Protein AF-A0A1F5IN69-F1 (afdb_monomer_lite)

Sequence (85 aa):
MKNLIKRIHLLNHLFVPISVGAIILSFVFRSSPVIQFGILMSVLLLYVSLALIHHTRSKNLTIVTMLEYILIATLAIVILTGVIL

Organism: NCBI:txid1797758

Radius of gyration: 14.83 Å; chains: 1; bounding box: 31×18×45 Å

Secondary structure (DSSP, 8-state):
-HHHHHHHHHHHHHHHHHHHHHHHHHHHTTT-HHHHHHHHHHHHHHHHHHHHHHHHHTT---HHHHHHHHHHHHHHHHHHHHHH-

pLDDT: mean 87.57, std 9.11, range [58.53, 95.75]

Foldseek 3Di:
DVVVVVVLVVVVVVLVVLQVVLVVVLVVCLVPLVVSLVSVLVSLVVVLVSQCVVCVVVVNDDPVVNVVSVVVSVVSNVVSVVVSD

Structure (mmCIF, N/CA/C/O backbone):
data_AF-A0A1F5IN69-F1
#
_entry.id   AF-A0A1F5IN69-F1
#
loop_
_atom_site.group_PDB
_atom_site.id
_atom_site.type_symbol
_atom_site.label_atom_id
_atom_site.label_alt_id
_atom_site.label_comp_id
_atom_site.label_asym_id
_atom_site.label_entity_id
_atom_site.label_seq_id
_atom_site.pdbx_PDB_ins_code
_atom_site.Cartn_x
_atom_site.Cartn_y
_atom_site.Cartn_z
_atom_site.occupancy
_atom_site.B_iso_or_equiv
_atom_site.auth_seq_id
_atom_site.auth_comp_id
_atom_site.auth_asym_id
_atom_site.auth_atom_id
_atom_site.pdbx_PDB_model_num
ATOM 1 N N . MET A 1 1 ? 1.331 4.044 28.475 1.00 58.53 1 MET A N 1
ATOM 2 C CA . MET A 1 1 ? 0.403 4.375 27.361 1.00 58.53 1 MET A CA 1
ATOM 3 C C . MET A 1 1 ? 0.760 5.662 26.606 1.00 58.53 1 MET A C 1
ATOM 5 O O . MET A 1 1 ? 0.820 5.601 25.386 1.00 58.53 1 MET A O 1
ATOM 9 N N . LYS A 1 2 ? 1.075 6.794 27.267 1.00 60.03 2 LYS A N 1
ATOM 10 C CA . LYS A 1 2 ? 1.429 8.070 26.590 1.00 60.03 2 LYS A CA 1
ATOM 11 C C . LYS A 1 2 ? 2.573 7.961 25.556 1.00 60.03 2 LYS A C 1
ATOM 13 O O . LYS A 1 2 ? 2.448 8.488 24.455 1.00 60.03 2 LYS A O 1
ATOM 18 N N . ASN A 1 3 ? 3.637 7.206 25.855 1.00 65.38 3 ASN A N 1
ATOM 19 C CA . ASN A 1 3 ? 4.752 6.985 24.915 1.00 65.38 3 ASN A CA 1
ATOM 20 C C . ASN A 1 3 ? 4.359 6.169 23.674 1.00 65.38 3 ASN A C 1
ATOM 22 O O . ASN A 1 3 ? 4.952 6.339 22.614 1.00 65.38 3 ASN A O 1
ATOM 26 N N . LEU A 1 4 ? 3.356 5.296 23.793 1.00 60.97 4 LEU A N 1
ATOM 27 C CA . LEU A 1 4 ? 2.892 4.459 22.687 1.00 60.97 4 LEU A CA 1
ATOM 28 C C . LEU A 1 4 ? 2.057 5.280 21.697 1.00 60.97 4 LEU A C 1
ATOM 30 O O . LEU A 1 4 ? 2.236 5.155 20.492 1.00 60.97 4 LEU A O 1
ATOM 34 N N . ILE A 1 5 ? 1.213 6.177 22.214 1.00 64.44 5 ILE A N 1
ATOM 35 C CA . ILE A 1 5 ? 0.401 7.105 21.413 1.00 64.44 5 ILE A CA 1
ATOM 36 C C . ILE A 1 5 ? 1.305 8.071 20.634 1.00 64.44 5 ILE A C 1
ATOM 38 O O . ILE A 1 5 ? 1.130 8.229 19.428 1.00 64.44 5 ILE A O 1
ATOM 42 N N . LYS A 1 6 ? 2.343 8.629 21.281 1.00 67.75 6 LYS A N 1
ATOM 43 C CA . LYS A 1 6 ? 3.355 9.457 20.598 1.00 67.75 6 LYS A CA 1
ATOM 44 C C . LYS A 1 6 ? 4.051 8.716 19.449 1.00 67.75 6 LYS A C 1
ATOM 46 O O . LYS A 1 6 ? 4.263 9.307 18.397 1.00 67.75 6 LYS A O 1
ATOM 51 N N . ARG A 1 7 ? 4.376 7.428 19.619 1.00 69.19 7 ARG A N 1
ATOM 52 C CA . ARG A 1 7 ? 5.021 6.614 18.569 1.00 69.19 7 ARG A CA 1
ATOM 53 C C . ARG A 1 7 ? 4.123 6.385 17.353 1.00 69.19 7 ARG A C 1
ATOM 55 O O . ARG A 1 7 ? 4.619 6.438 16.237 1.00 69.19 7 ARG A O 1
ATOM 62 N N . ILE A 1 8 ? 2.821 6.167 17.546 1.00 69.19 8 ILE A N 1
ATOM 63 C CA . ILE A 1 8 ? 1.865 6.022 16.428 1.00 69.19 8 ILE A CA 1
ATOM 64 C C . ILE A 1 8 ? 1.737 7.337 15.668 1.00 69.19 8 ILE A C 1
ATOM 66 O O . ILE A 1 8 ? 1.746 7.349 14.445 1.00 69.19 8 ILE A O 1
ATOM 70 N N . HIS A 1 9 ? 1.649 8.447 16.399 1.00 72.94 9 HIS A N 1
ATOM 71 C CA . HIS A 1 9 ? 1.553 9.764 15.786 1.00 72.94 9 HIS A CA 1
ATOM 72 C C . HIS A 1 9 ? 2.799 10.086 14.948 1.00 72.94 9 HIS A C 1
ATOM 74 O O . HIS A 1 9 ? 2.689 10.649 13.862 1.00 72.94 9 HIS A O 1
ATOM 80 N N . LEU A 1 10 ? 3.976 9.668 15.427 1.00 76.00 10 LEU A N 1
ATOM 81 C CA . LEU A 1 10 ? 5.224 9.751 14.675 1.00 76.00 10 LEU A CA 1
ATOM 82 C C . LE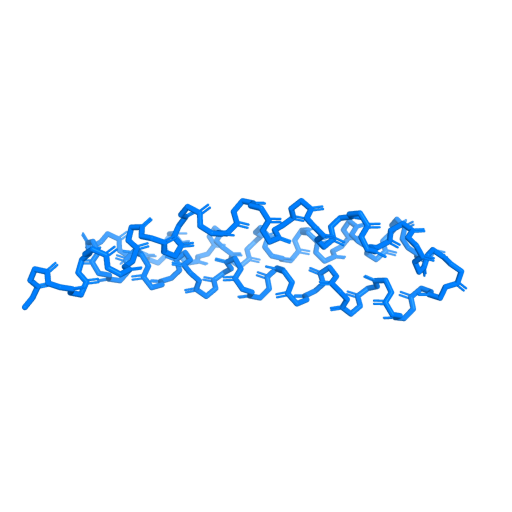U A 1 10 ? 5.196 8.849 13.429 1.00 76.00 10 LEU A C 1
ATOM 84 O O . LEU A 1 10 ? 5.542 9.309 12.349 1.00 76.00 10 LEU A O 1
ATOM 88 N N . LEU A 1 11 ? 4.740 7.595 13.552 1.00 76.75 11 LEU A N 1
ATOM 89 C CA . LEU A 1 11 ? 4.611 6.665 12.419 1.00 76.75 11 LEU A CA 1
ATOM 90 C C . LEU A 1 11 ? 3.676 7.202 11.328 1.00 76.75 11 LEU A C 1
ATOM 92 O O . LEU A 1 11 ? 4.012 7.112 10.151 1.00 76.75 11 LEU A O 1
ATOM 96 N N . ASN A 1 12 ? 2.558 7.828 11.703 1.00 74.56 12 ASN A N 1
ATOM 97 C CA . ASN A 1 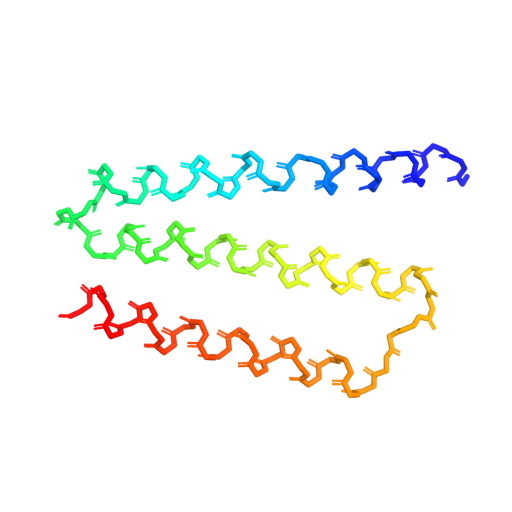12 ? 1.645 8.456 10.746 1.00 74.56 12 ASN A CA 1
ATOM 98 C C . ASN A 1 12 ? 2.305 9.627 10.003 1.00 74.56 12 ASN A C 1
ATOM 100 O O . ASN A 1 12 ? 2.078 9.801 8.809 1.00 74.56 12 ASN A O 1
ATOM 104 N N . HIS A 1 13 ? 3.147 10.413 10.679 1.00 83.00 13 HIS A N 1
ATOM 105 C CA . HIS A 1 13 ? 3.914 11.477 10.025 1.00 83.00 13 HIS A CA 1
ATOM 106 C C . HIS A 1 13 ? 5.048 10.952 9.147 1.00 83.00 13 HIS A C 1
ATOM 108 O O . HIS A 1 13 ? 5.372 11.590 8.153 1.00 83.00 13 HIS A O 1
ATOM 114 N N . LEU A 1 14 ? 5.624 9.794 9.474 1.00 86.44 14 LEU A N 1
ATOM 115 C CA . LEU A 1 14 ? 6.653 9.149 8.657 1.00 86.44 14 LEU A CA 1
ATOM 116 C C . LEU A 1 14 ? 6.070 8.427 7.435 1.00 86.44 14 LEU A C 1
ATOM 118 O O . LEU A 1 14 ? 6.761 8.275 6.432 1.00 86.44 14 LEU A O 1
ATOM 122 N N . PHE A 1 15 ? 4.801 8.019 7.477 1.00 88.75 15 PHE A N 1
ATOM 123 C CA . PHE A 1 15 ? 4.166 7.306 6.370 1.00 88.75 15 PHE A CA 1
ATOM 124 C C . PHE A 1 15 ? 4.127 8.126 5.072 1.00 88.75 15 PHE A C 1
ATOM 126 O O . PHE A 1 15 ? 4.412 7.594 3.999 1.00 88.75 15 PHE A O 1
ATOM 133 N N . VAL A 1 16 ? 3.821 9.423 5.158 1.00 88.50 16 VAL A N 1
ATOM 134 C CA . VAL A 1 16 ? 3.772 10.320 3.991 1.00 88.50 16 VAL A CA 1
ATOM 135 C C . VAL A 1 16 ? 5.130 10.411 3.275 1.00 88.50 16 VAL A C 1
ATOM 137 O O . VAL A 1 16 ? 5.178 10.085 2.089 1.00 88.50 16 VAL A O 1
ATOM 140 N N . PRO A 1 17 ? 6.249 10.779 3.933 1.00 92.38 17 PRO A N 1
ATOM 141 C CA . PRO A 1 17 ? 7.550 10.832 3.271 1.00 92.38 17 PRO A CA 1
ATOM 142 C C . PRO A 1 17 ? 8.025 9.458 2.780 1.00 92.38 17 PRO A C 1
ATOM 144 O O . PRO A 1 17 ? 8.633 9.393 1.715 1.00 92.38 17 PRO A O 1
ATOM 147 N N . ILE A 1 18 ? 7.703 8.361 3.481 1.00 92.94 18 ILE A N 1
ATOM 148 C CA . ILE A 1 18 ? 7.984 6.997 2.992 1.00 92.94 18 ILE A CA 1
ATOM 149 C C . ILE A 1 18 ? 7.233 6.727 1.683 1.00 92.94 18 ILE A C 1
ATOM 151 O O . ILE A 1 18 ? 7.824 6.227 0.730 1.00 92.94 18 ILE A O 1
ATOM 155 N N . SER A 1 19 ? 5.952 7.093 1.614 1.00 91.69 19 SER A N 1
ATOM 156 C CA . SER A 1 19 ? 5.122 6.895 0.421 1.00 91.69 19 SER A CA 1
ATOM 157 C C . SER A 1 19 ? 5.626 7.727 -0.758 1.00 91.69 19 SER A C 1
ATOM 159 O O . SER A 1 19 ? 5.765 7.209 -1.861 1.00 91.69 19 SER A O 1
ATOM 161 N N . VAL A 1 20 ? 5.977 8.995 -0.521 1.00 93.31 20 VAL A N 1
ATOM 162 C CA . VAL A 1 20 ? 6.576 9.869 -1.544 1.00 93.31 20 VAL A CA 1
ATOM 163 C C . VAL A 1 20 ? 7.909 9.300 -2.032 1.00 93.31 20 VAL A C 1
ATOM 165 O O . VAL A 1 20 ? 8.131 9.203 -3.237 1.00 93.31 20 VAL A O 1
ATOM 168 N N . GLY A 1 21 ? 8.776 8.863 -1.115 1.00 95.75 21 GLY A N 1
ATOM 169 C CA . GLY A 1 21 ? 10.048 8.233 -1.459 1.00 95.75 21 GLY A CA 1
ATOM 170 C C . GLY A 1 21 ? 9.868 6.961 -2.287 1.00 95.75 21 GLY A C 1
ATOM 171 O O . GLY A 1 21 ? 10.570 6.772 -3.275 1.00 95.75 21 GLY A O 1
ATOM 172 N N . ALA A 1 22 ? 8.893 6.121 -1.941 1.00 93.94 22 ALA A N 1
ATOM 173 C CA . ALA A 1 22 ? 8.585 4.909 -2.689 1.00 93.94 22 ALA A CA 1
ATOM 174 C C . ALA A 1 22 ? 8.030 5.199 -4.091 1.00 93.94 22 ALA A C 1
ATOM 176 O O . ALA A 1 22 ? 8.403 4.511 -5.038 1.00 93.94 22 ALA A O 1
ATOM 177 N N . ILE A 1 23 ? 7.204 6.240 -4.252 1.00 92.19 23 ILE A N 1
ATOM 178 C CA . ILE A 1 23 ? 6.750 6.700 -5.572 1.00 92.19 23 ILE A CA 1
ATOM 179 C C . ILE A 1 23 ? 7.957 7.120 -6.416 1.00 92.19 23 ILE A C 1
ATOM 181 O O . ILE A 1 23 ? 8.114 6.626 -7.530 1.00 92.19 23 ILE A O 1
ATOM 185 N N . ILE A 1 24 ? 8.849 7.958 -5.880 1.00 95.75 24 ILE A N 1
ATOM 186 C CA . ILE A 1 24 ? 10.071 8.383 -6.583 1.00 95.75 24 ILE A CA 1
ATOM 187 C C . ILE A 1 24 ? 10.929 7.168 -6.956 1.00 95.75 24 ILE A C 1
ATOM 189 O O . ILE A 1 24 ? 11.35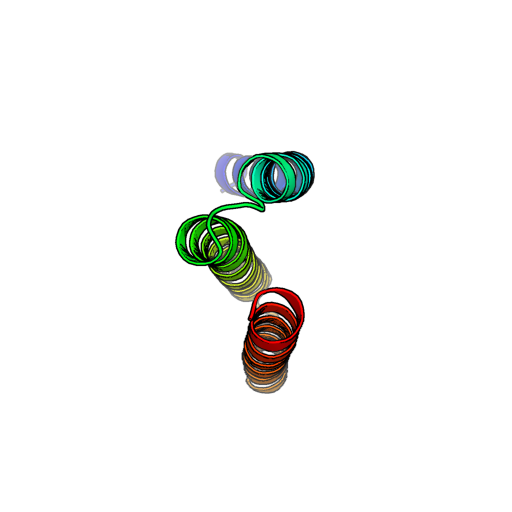0 7.033 -8.104 1.00 95.75 24 ILE A O 1
ATOM 193 N N . LEU A 1 25 ? 11.141 6.247 -6.013 1.00 95.00 25 LEU A N 1
ATOM 194 C CA . LEU A 1 25 ? 11.909 5.025 -6.236 1.00 95.00 25 LEU A CA 1
ATOM 195 C C . LEU A 1 25 ? 11.278 4.148 -7.327 1.00 95.00 25 LEU A C 1
ATOM 197 O O . LEU A 1 25 ? 11.993 3.586 -8.151 1.00 95.00 25 LEU A O 1
ATOM 201 N N . SER A 1 26 ? 9.946 4.078 -7.389 1.00 93.38 26 SER A N 1
ATOM 202 C CA . SER A 1 26 ? 9.233 3.321 -8.422 1.00 93.38 26 SER A CA 1
ATOM 203 C C . SER A 1 26 ? 9.533 3.840 -9.837 1.00 93.38 26 SER A C 1
ATOM 205 O O . SER A 1 26 ? 9.701 3.039 -10.753 1.00 93.38 26 SER A O 1
ATOM 207 N N . PHE A 1 27 ? 9.712 5.157 -10.013 1.00 92.94 27 PHE A N 1
ATOM 208 C CA . PHE A 1 27 ? 10.106 5.744 -11.299 1.00 92.94 27 PHE A CA 1
ATOM 209 C C . PHE A 1 27 ? 11.553 5.424 -11.682 1.00 92.94 27 PHE A C 1
ATOM 211 O O . PHE A 1 27 ? 11.841 5.257 -12.867 1.00 92.94 27 PHE A O 1
ATOM 218 N N . VAL A 1 28 ? 12.456 5.296 -10.703 1.00 95.38 28 VAL A N 1
ATOM 219 C CA . VAL A 1 28 ? 13.847 4.873 -10.945 1.00 95.38 28 VAL A CA 1
ATOM 220 C C . VAL A 1 28 ? 13.886 3.446 -11.499 1.00 95.38 28 VAL A C 1
ATOM 222 O O . VAL A 1 28 ? 14.647 3.161 -12.420 1.00 95.38 28 VAL A O 1
ATOM 225 N N . PHE A 1 29 ? 13.017 2.564 -10.998 1.00 93.81 29 PHE A N 1
ATOM 226 C CA . PHE A 1 29 ? 12.924 1.166 -11.426 1.00 93.81 29 PHE A CA 1
ATOM 227 C C . PHE A 1 29 ? 11.868 0.905 -12.514 1.00 93.81 29 PHE A C 1
ATOM 229 O O . PHE A 1 29 ? 11.498 -0.248 -12.723 1.00 93.81 29 PHE A O 1
ATOM 236 N N . ARG A 1 30 ? 11.432 1.929 -13.267 1.00 90.75 30 ARG A N 1
ATOM 237 C CA . ARG A 1 30 ? 10.432 1.796 -14.355 1.00 90.75 30 ARG A CA 1
ATOM 238 C C . ARG A 1 30 ? 10.761 0.728 -15.404 1.00 90.75 30 ARG A C 1
ATOM 240 O O . ARG A 1 30 ? 9.874 0.218 -16.072 1.00 90.75 30 ARG A O 1
ATOM 247 N N . SER A 1 31 ? 12.043 0.415 -15.586 1.00 92.88 31 SER A N 1
ATOM 248 C CA . SER A 1 31 ? 12.519 -0.583 -16.552 1.00 92.88 31 SER A CA 1
ATOM 249 C C . SER A 1 31 ? 12.303 -2.022 -16.073 1.00 92.88 31 SER A C 1
ATOM 251 O O . SER A 1 31 ? 12.459 -2.956 -16.852 1.00 92.88 31 SER A O 1
ATOM 253 N N . SER A 1 32 ? 11.992 -2.211 -14.786 1.00 94.50 32 SER A N 1
ATOM 254 C CA . SER A 1 32 ? 11.764 -3.509 -14.160 1.00 94.50 32 SER A CA 1
ATOM 255 C C . SER A 1 32 ? 10.377 -3.532 -13.504 1.00 94.50 32 SER A C 1
ATOM 257 O O . SER A 1 32 ? 10.249 -3.213 -12.317 1.00 94.50 32 SER A O 1
ATOM 259 N N . PRO A 1 33 ? 9.338 -3.951 -14.253 1.00 91.94 33 PRO A N 1
ATOM 260 C CA . PRO A 1 33 ? 7.958 -4.020 -13.765 1.00 91.94 33 PRO A CA 1
ATOM 261 C C . PRO A 1 33 ? 7.820 -4.796 -12.451 1.00 91.94 33 PRO A C 1
ATOM 263 O O . PRO A 1 33 ? 7.077 -4.399 -11.559 1.00 91.94 33 PRO A O 1
ATOM 266 N N . VAL A 1 34 ? 8.599 -5.871 -12.288 1.00 93.50 34 VAL A N 1
ATOM 267 C CA . VAL A 1 34 ? 8.590 -6.713 -11.082 1.00 93.50 34 VAL A CA 1
ATOM 268 C C . VAL A 1 34 ? 9.063 -5.940 -9.848 1.00 93.50 34 VAL A C 1
ATOM 270 O O . VAL A 1 34 ? 8.416 -5.993 -8.802 1.00 93.50 34 VAL A O 1
ATOM 273 N N . ILE A 1 35 ? 10.170 -5.196 -9.958 1.00 94.19 35 ILE A N 1
ATOM 274 C CA . ILE A 1 35 ? 10.705 -4.401 -8.843 1.00 94.19 35 ILE A CA 1
ATOM 275 C C . ILE A 1 35 ? 9.765 -3.232 -8.541 1.00 94.19 35 ILE A C 1
ATOM 277 O O . ILE A 1 35 ? 9.446 -2.984 -7.378 1.00 94.19 35 ILE A O 1
ATOM 281 N N . GLN A 1 36 ? 9.279 -2.547 -9.579 1.00 93.56 36 GLN A N 1
ATOM 282 C CA . GLN A 1 36 ? 8.338 -1.439 -9.440 1.00 93.56 36 GLN A CA 1
ATOM 283 C C . GLN A 1 36 ? 7.048 -1.876 -8.729 1.00 93.56 36 GLN A C 1
ATOM 285 O O . GLN A 1 36 ? 6.617 -1.228 -7.772 1.00 93.56 36 GLN A O 1
ATOM 290 N N . PHE A 1 37 ? 6.476 -3.012 -9.139 1.00 92.81 37 PHE A N 1
ATOM 291 C CA . PHE A 1 37 ? 5.313 -3.611 -8.492 1.00 92.81 37 PHE A CA 1
ATOM 292 C C . PHE A 1 37 ? 5.617 -3.994 -7.040 1.00 92.81 37 PHE A C 1
ATOM 294 O O . PHE A 1 37 ? 4.837 -3.668 -6.149 1.00 92.81 37 PHE A O 1
ATOM 301 N N . GLY A 1 38 ? 6.774 -4.608 -6.770 1.00 94.38 38 GLY A N 1
ATOM 302 C CA . GLY A 1 38 ? 7.198 -4.966 -5.413 1.00 94.38 38 GLY A CA 1
ATOM 303 C C . GLY A 1 38 ? 7.291 -3.765 -4.463 1.00 94.38 38 GLY A C 1
ATOM 304 O O . GLY A 1 38 ? 6.823 -3.841 -3.323 1.00 94.38 38 GLY A O 1
ATOM 305 N N . ILE A 1 39 ? 7.832 -2.633 -4.931 1.00 94.62 39 ILE A N 1
ATOM 306 C CA . ILE A 1 39 ? 7.904 -1.380 -4.159 1.00 94.62 39 ILE A CA 1
ATOM 307 C C . ILE A 1 39 ? 6.496 -0.883 -3.813 1.00 94.62 39 ILE A C 1
ATOM 309 O O . ILE A 1 39 ? 6.192 -0.640 -2.644 1.00 94.62 39 ILE A O 1
ATOM 313 N N . LEU A 1 40 ? 5.623 -0.758 -4.814 1.00 93.75 40 LEU A N 1
ATOM 314 C CA . LEU A 1 40 ? 4.279 -0.199 -4.636 1.00 93.75 40 LEU A CA 1
ATOM 315 C C . LEU A 1 40 ? 3.388 -1.121 -3.793 1.00 93.75 40 LEU A C 1
ATOM 317 O O . LEU A 1 40 ? 2.660 -0.652 -2.917 1.00 93.75 40 LEU A O 1
ATOM 321 N N . MET A 1 41 ? 3.524 -2.436 -3.964 1.00 94.19 41 MET A N 1
ATOM 322 C CA . MET A 1 41 ? 2.833 -3.431 -3.150 1.00 94.19 41 MET A CA 1
ATOM 323 C C . MET A 1 41 ? 3.289 -3.392 -1.683 1.00 94.19 41 MET A C 1
ATOM 325 O O . MET A 1 41 ? 2.469 -3.511 -0.773 1.00 94.19 41 MET A O 1
ATOM 329 N N . SER A 1 42 ? 4.577 -3.140 -1.428 1.00 94.38 42 SER A N 1
ATOM 330 C CA . SER A 1 42 ? 5.098 -2.968 -0.064 1.00 94.38 42 SER A CA 1
ATOM 331 C C . SER A 1 42 ? 4.491 -1.744 0.632 1.00 94.38 42 SER A C 1
ATOM 333 O O . SER A 1 42 ? 4.116 -1.822 1.804 1.00 94.38 42 SER A O 1
ATOM 335 N N . VAL A 1 43 ? 4.332 -0.626 -0.087 1.00 94.25 43 VAL A N 1
ATOM 336 C CA . VAL A 1 43 ? 3.657 0.578 0.436 1.00 94.25 43 VAL A CA 1
ATOM 337 C C . VAL A 1 43 ? 2.188 0.301 0.728 1.00 94.25 43 VAL A C 1
ATOM 339 O O . VAL A 1 43 ? 1.690 0.706 1.778 1.00 94.25 43 VAL A O 1
ATOM 342 N N . LEU A 1 44 ? 1.500 -0.416 -0.161 1.00 93.81 44 LEU A N 1
ATOM 343 C CA . LEU A 1 44 ? 0.099 -0.775 0.031 1.00 93.81 44 LEU A CA 1
ATOM 344 C C . LEU A 1 44 ? -0.103 -1.650 1.278 1.00 93.81 44 LEU A C 1
ATOM 346 O O . LEU A 1 44 ? -0.991 -1.382 2.086 1.00 93.81 44 LEU A O 1
ATOM 350 N N . LEU A 1 45 ? 0.753 -2.655 1.487 1.00 93.00 45 LEU A N 1
ATOM 351 C CA . LEU A 1 45 ? 0.717 -3.488 2.694 1.00 93.00 45 LEU A CA 1
ATOM 352 C C . LEU A 1 45 ? 0.986 -2.673 3.961 1.00 93.00 45 LEU A C 1
ATOM 354 O O . LEU A 1 45 ? 0.305 -2.858 4.975 1.00 93.00 45 LEU A O 1
ATOM 358 N N . LEU A 1 46 ? 1.955 -1.756 3.907 1.00 92.31 46 LEU A N 1
ATOM 359 C CA . LEU A 1 46 ? 2.256 -0.858 5.017 1.00 92.31 46 LEU A CA 1
ATOM 360 C C . LEU A 1 46 ? 1.058 0.047 5.340 1.00 92.31 46 LEU A C 1
ATOM 362 O O . LEU A 1 46 ? 0.710 0.192 6.511 1.00 92.31 46 LEU A O 1
ATOM 366 N N . TYR A 1 47 ? 0.403 0.603 4.318 1.00 91.12 47 TYR A N 1
ATOM 367 C CA . TYR A 1 47 ? -0.803 1.419 4.457 1.00 91.12 47 TYR A CA 1
ATOM 368 C C . TYR A 1 47 ? -1.924 0.653 5.162 1.00 91.12 47 TYR A C 1
ATOM 370 O O . TYR A 1 47 ? -2.409 1.103 6.200 1.00 91.12 47 TYR A O 1
ATOM 378 N N . VAL A 1 48 ? -2.291 -0.526 4.649 1.00 92.25 48 VAL A N 1
ATOM 379 C CA . VAL A 1 48 ? -3.367 -1.348 5.227 1.00 92.25 48 VAL A CA 1
ATOM 380 C C . VAL A 1 48 ? -3.031 -1.735 6.668 1.00 92.25 48 VAL A C 1
ATOM 382 O O . VAL A 1 48 ? -3.874 -1.620 7.556 1.00 92.25 48 VAL A O 1
ATOM 385 N N . SER A 1 49 ? -1.781 -2.124 6.932 1.00 90.81 49 SER A N 1
ATOM 386 C CA . SER A 1 49 ? -1.326 -2.487 8.279 1.00 90.81 49 SER A CA 1
ATOM 387 C C . SER A 1 49 ? -1.447 -1.316 9.257 1.00 90.81 49 SER A C 1
ATOM 389 O O . SER A 1 49 ? -1.977 -1.475 10.357 1.00 90.81 49 SER A O 1
ATOM 391 N N . LEU A 1 50 ? -0.991 -0.121 8.865 1.00 89.44 50 LEU A N 1
ATOM 392 C CA . LEU A 1 50 ? -1.092 1.081 9.694 1.00 89.44 50 LEU A CA 1
ATOM 393 C C . LEU A 1 50 ? -2.547 1.498 9.916 1.00 89.44 50 LEU A C 1
ATOM 395 O O . LEU A 1 50 ? -2.907 1.848 11.040 1.00 89.44 50 LEU A O 1
ATOM 399 N N . ALA A 1 51 ? -3.382 1.415 8.881 1.00 87.44 51 ALA A N 1
ATOM 400 C CA . ALA A 1 51 ? -4.800 1.737 8.957 1.00 87.44 51 ALA A CA 1
ATOM 401 C C . ALA A 1 51 ? -5.537 0.801 9.931 1.00 87.44 51 ALA A C 1
ATOM 403 O O . ALA A 1 51 ? -6.227 1.269 10.840 1.00 87.44 51 ALA A O 1
ATOM 404 N N . LEU A 1 52 ? -5.296 -0.511 9.841 1.00 88.81 52 LEU A N 1
ATOM 405 C CA . LEU A 1 52 ? -5.845 -1.493 10.779 1.00 88.81 52 LEU A CA 1
ATOM 406 C C . LEU A 1 52 ? -5.362 -1.247 12.211 1.00 88.81 52 LEU A C 1
ATOM 408 O O . LEU A 1 52 ? -6.171 -1.254 13.140 1.00 88.81 52 LEU A O 1
ATOM 412 N N . ILE A 1 53 ? -4.067 -0.978 12.414 1.00 88.12 53 ILE A N 1
ATOM 413 C CA . ILE A 1 53 ? -3.517 -0.659 13.741 1.00 88.12 53 ILE A CA 1
ATOM 414 C C . ILE A 1 53 ? -4.170 0.606 14.307 1.00 88.12 53 ILE A C 1
ATOM 416 O O . ILE A 1 53 ? -4.519 0.640 15.492 1.00 88.12 53 ILE A O 1
ATOM 420 N N . HIS A 1 54 ? -4.338 1.639 13.481 1.00 84.56 54 HIS A N 1
ATOM 421 C CA . HIS A 1 54 ? -4.967 2.891 13.877 1.00 84.56 54 HIS A CA 1
ATOM 422 C C . HIS A 1 54 ? -6.422 2.663 14.305 1.00 84.56 54 HIS A C 1
ATOM 424 O O . HIS A 1 54 ? -6.787 3.017 15.426 1.00 84.56 54 HIS A O 1
ATOM 430 N N . HIS A 1 55 ? -7.227 1.988 13.481 1.00 85.31 55 HIS A N 1
ATOM 431 C CA . HIS A 1 55 ? -8.642 1.744 13.777 1.00 85.31 55 HIS A CA 1
ATOM 432 C C . HIS A 1 55 ? -8.865 0.789 14.950 1.00 85.31 55 HIS A C 1
ATOM 434 O O . HIS A 1 55 ? -9.738 1.041 15.784 1.00 85.31 55 HIS A O 1
ATOM 440 N N . THR A 1 56 ? -8.036 -0.250 15.083 1.00 85.38 56 THR A N 1
ATOM 441 C CA . THR A 1 56 ? -8.082 -1.167 16.234 1.00 85.38 56 THR A CA 1
ATOM 442 C C . THR A 1 56 ? -7.832 -0.410 17.539 1.00 85.38 56 THR A C 1
ATOM 444 O O . THR A 1 56 ? -8.508 -0.635 18.541 1.00 85.38 56 THR A O 1
ATOM 447 N N . ARG A 1 57 ? -6.881 0.534 17.542 1.00 82.94 57 ARG A N 1
ATOM 448 C CA . ARG A 1 57 ? -6.540 1.320 18.739 1.00 82.94 57 ARG A CA 1
ATOM 449 C C . ARG A 1 57 ? -7.555 2.408 19.051 1.00 82.94 57 ARG A C 1
ATOM 451 O O . ARG A 1 57 ? -7.826 2.647 20.225 1.00 82.94 57 ARG A O 1
ATOM 458 N N . SER A 1 58 ? -8.138 3.018 18.027 1.00 81.38 58 SER A N 1
ATOM 459 C CA . SER A 1 58 ? -9.215 3.999 18.176 1.00 81.38 58 SER A CA 1
ATOM 460 C C . SER A 1 58 ? -10.559 3.361 18.557 1.00 81.38 58 SER A C 1
ATOM 462 O O . SER A 1 58 ? -11.517 4.092 18.772 1.00 81.38 58 SER A O 1
ATOM 464 N N . LYS A 1 59 ? -10.638 2.019 18.660 1.00 81.19 59 LYS A N 1
ATOM 465 C CA . LYS A 1 59 ? -11.867 1.233 18.899 1.00 81.19 59 LYS A CA 1
ATOM 466 C C . LYS A 1 59 ? -12.976 1.472 17.862 1.00 81.19 59 LYS A C 1
ATOM 468 O O . LYS A 1 59 ? -14.128 1.140 18.109 1.00 81.19 59 LYS A O 1
ATOM 473 N N . ASN A 1 60 ? -12.605 1.984 16.688 1.00 83.31 60 ASN A N 1
ATOM 474 C CA . ASN A 1 60 ? -13.506 2.298 15.576 1.00 83.31 60 ASN A CA 1
ATOM 475 C C . ASN A 1 60 ? -13.311 1.318 14.410 1.00 83.31 60 ASN A C 1
ATOM 477 O O . ASN A 1 60 ? -13.517 1.677 13.252 1.00 83.31 60 ASN A O 1
ATOM 481 N N . LEU A 1 61 ? -12.837 0.104 14.700 1.00 86.31 61 LEU A N 1
ATOM 482 C CA . LEU A 1 61 ? -12.726 -0.952 13.705 1.00 86.31 61 LEU A CA 1
ATOM 483 C C . LEU A 1 61 ? -14.074 -1.668 13.613 1.00 86.31 61 LEU A C 1
ATOM 485 O O . LEU A 1 61 ? -14.454 -2.415 14.512 1.00 86.31 61 LEU A O 1
ATOM 489 N N . THR A 1 62 ? -14.797 -1.417 12.531 1.00 92.38 62 THR A N 1
ATOM 490 C CA . THR A 1 62 ? -16.038 -2.118 12.191 1.00 92.38 62 THR A CA 1
ATOM 491 C C . THR A 1 62 ? -15.798 -3.039 10.999 1.00 92.38 62 THR A C 1
ATOM 493 O O . THR A 1 62 ? -14.849 -2.852 10.232 1.00 92.38 62 THR A O 1
ATOM 496 N N . ILE A 1 63 ? -16.683 -4.017 10.795 1.00 90.81 63 ILE A N 1
ATOM 497 C CA . ILE A 1 63 ? -16.599 -4.899 9.621 1.00 90.81 63 ILE A CA 1
ATOM 498 C C . ILE A 1 63 ? -16.673 -4.110 8.306 1.00 90.81 63 ILE A C 1
ATOM 500 O O . ILE A 1 63 ? -16.000 -4.456 7.341 1.00 90.81 63 ILE A O 1
ATOM 504 N N . VAL A 1 64 ? -17.420 -3.000 8.309 1.00 92.62 64 VAL A N 1
ATOM 505 C CA . VAL A 1 64 ? -17.528 -2.073 7.177 1.00 92.62 64 VAL A CA 1
ATOM 506 C C . VAL A 1 64 ? -16.163 -1.459 6.869 1.00 92.62 64 VAL A C 1
ATOM 508 O O . VAL A 1 64 ? -15.688 -1.593 5.748 1.00 92.62 64 VAL A O 1
ATOM 511 N N . THR A 1 65 ? -15.463 -0.911 7.871 1.00 90.12 65 THR A N 1
ATOM 512 C CA . THR A 1 65 ? -14.118 -0.334 7.661 1.00 90.12 65 THR A CA 1
ATOM 513 C C . THR A 1 65 ? -13.082 -1.368 7.215 1.00 90.12 65 THR A C 1
ATOM 515 O O . THR A 1 65 ? -12.182 -1.060 6.440 1.00 90.12 65 THR A O 1
ATOM 518 N N . MET A 1 66 ? -13.204 -2.623 7.663 1.00 88.75 66 MET A N 1
ATOM 519 C CA . MET A 1 66 ? -12.319 -3.695 7.197 1.00 88.75 66 MET A CA 1
ATOM 520 C C . MET A 1 66 ? -12.568 -4.021 5.722 1.00 88.75 66 MET A C 1
ATOM 522 O O . MET A 1 66 ? -11.610 -4.163 4.963 1.00 88.75 66 MET A O 1
ATOM 526 N N . LEU A 1 67 ? -13.837 -4.103 5.307 1.00 92.81 67 LEU A N 1
ATOM 527 C CA . LEU A 1 67 ? -14.205 -4.314 3.906 1.00 92.81 67 LEU A CA 1
ATOM 528 C C . LEU A 1 67 ? -13.745 -3.154 3.021 1.00 92.81 67 LEU A C 1
ATOM 530 O O . LEU A 1 67 ? -13.214 -3.406 1.944 1.00 92.81 67 LEU A O 1
ATOM 534 N N . GLU A 1 68 ? -13.870 -1.909 3.482 1.00 91.69 68 GLU A N 1
ATOM 535 C CA . GLU A 1 68 ? -13.346 -0.733 2.777 1.00 91.69 68 GLU A CA 1
ATOM 536 C C . GLU A 1 68 ? -11.845 -0.867 2.499 1.00 91.69 68 GLU A C 1
ATOM 538 O O . GLU A 1 68 ? -11.416 -0.683 1.362 1.00 91.69 68 GLU A O 1
ATOM 543 N N . TYR A 1 69 ? -11.039 -1.266 3.490 1.00 91.81 69 TYR A N 1
ATOM 544 C CA . TYR A 1 69 ? -9.601 -1.457 3.277 1.00 91.81 69 TYR A CA 1
ATOM 545 C C . TYR A 1 69 ? -9.270 -2.590 2.316 1.00 91.81 69 TYR A C 1
ATOM 547 O O . TYR A 1 69 ? -8.352 -2.444 1.510 1.00 91.81 69 TYR A O 1
ATOM 555 N N . ILE A 1 70 ? -10.011 -3.698 2.373 1.00 91.44 70 ILE A N 1
ATOM 556 C CA . ILE A 1 70 ? -9.835 -4.803 1.427 1.00 91.44 70 ILE A CA 1
ATOM 557 C C . ILE A 1 70 ? -10.165 -4.327 0.010 1.00 91.44 70 ILE A C 1
ATOM 559 O O . ILE A 1 70 ? -9.355 -4.515 -0.892 1.00 91.44 70 ILE A O 1
ATOM 563 N N . LEU A 1 71 ? -11.300 -3.650 -0.181 1.00 94.25 71 LEU A N 1
ATOM 564 C CA . LEU A 1 71 ? -11.725 -3.138 -1.485 1.00 94.25 71 LEU A CA 1
ATOM 565 C C . LEU A 1 71 ? -10.738 -2.111 -2.049 1.00 94.25 71 LEU A C 1
ATOM 567 O O . LEU A 1 71 ? -10.382 -2.196 -3.223 1.00 94.25 71 LEU A O 1
ATOM 571 N N . ILE A 1 72 ? -10.248 -1.182 -1.222 1.00 94.19 72 ILE A N 1
ATOM 572 C CA . ILE A 1 72 ? -9.230 -0.201 -1.622 1.0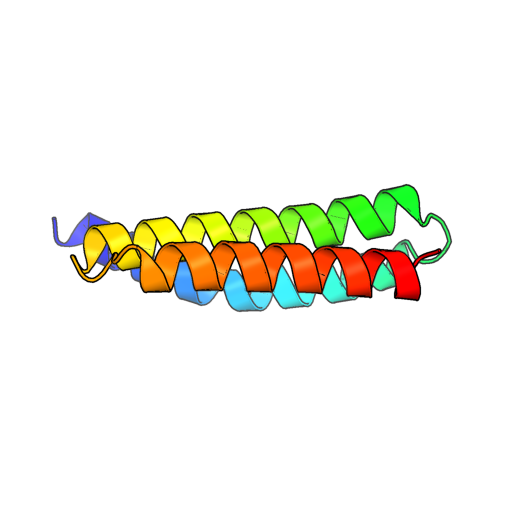0 94.19 72 ILE A CA 1
ATOM 573 C C . ILE A 1 72 ? -7.931 -0.910 -2.016 1.00 94.19 72 ILE A C 1
ATOM 575 O O . ILE A 1 72 ? -7.345 -0.575 -3.043 1.00 94.19 72 ILE A O 1
ATOM 579 N N . ALA A 1 73 ? -7.486 -1.903 -1.241 1.00 93.25 73 ALA A N 1
ATOM 580 C CA . ALA A 1 73 ? -6.275 -2.651 -1.554 1.00 93.25 73 ALA A CA 1
ATOM 581 C C . ALA A 1 73 ? -6.411 -3.445 -2.857 1.00 93.25 73 ALA A C 1
ATOM 583 O O . ALA A 1 73 ? -5.523 -3.388 -3.705 1.00 93.25 73 ALA A O 1
ATOM 584 N N . THR A 1 74 ? -7.536 -4.132 -3.060 1.00 94.19 74 THR A N 1
ATOM 585 C CA . THR A 1 74 ? -7.814 -4.853 -4.305 1.00 94.19 74 THR A CA 1
ATOM 586 C C . THR A 1 74 ? -7.870 -3.903 -5.497 1.00 94.19 74 THR A C 1
ATOM 588 O O . THR A 1 74 ? -7.238 -4.177 -6.515 1.00 94.19 74 THR A O 1
ATOM 591 N N . LEU A 1 75 ? -8.559 -2.765 -5.373 1.00 95.44 75 LEU A N 1
ATOM 592 C CA . LEU A 1 75 ? -8.629 -1.760 -6.433 1.00 95.44 75 LEU A CA 1
ATOM 593 C C . LEU A 1 75 ? -7.243 -1.197 -6.766 1.00 95.44 75 LEU A C 1
ATOM 595 O O . LEU A 1 75 ? -6.889 -1.093 -7.938 1.00 95.44 75 LEU A O 1
ATOM 599 N N . ALA A 1 76 ? -6.440 -0.881 -5.748 1.00 92.75 76 ALA A N 1
ATOM 600 C CA . ALA A 1 76 ? -5.073 -0.417 -5.936 1.00 92.75 76 ALA A CA 1
ATOM 601 C C . ALA A 1 76 ? -4.227 -1.460 -6.675 1.00 92.75 76 ALA A C 1
ATOM 603 O O . ALA A 1 76 ? -3.532 -1.100 -7.618 1.00 92.75 76 ALA A O 1
ATOM 604 N N . ILE A 1 77 ? -4.323 -2.745 -6.314 1.00 93.44 77 ILE A N 1
ATOM 605 C CA . ILE A 1 77 ? -3.623 -3.824 -7.026 1.00 93.44 77 ILE A CA 1
ATOM 606 C C . ILE A 1 77 ? -4.053 -3.868 -8.493 1.00 93.44 77 ILE A C 1
ATOM 608 O O . ILE A 1 77 ? -3.187 -3.863 -9.357 1.00 93.44 77 ILE A O 1
ATOM 612 N N . VAL A 1 78 ? -5.357 -3.844 -8.788 1.00 94.38 78 VAL A N 1
ATOM 613 C CA . VAL A 1 78 ? -5.867 -3.865 -10.173 1.00 94.38 78 VAL A CA 1
ATOM 614 C C . VAL A 1 78 ? -5.321 -2.692 -10.988 1.00 94.38 78 VAL A C 1
ATOM 616 O O . VAL A 1 78 ? -4.841 -2.890 -12.103 1.00 94.38 78 VAL A O 1
ATOM 619 N N . ILE A 1 79 ? -5.346 -1.481 -10.424 1.00 92.06 79 ILE A N 1
ATOM 620 C CA . ILE A 1 79 ? -4.801 -0.284 -11.076 1.00 92.06 79 ILE A CA 1
ATOM 621 C C . ILE A 1 79 ? -3.295 -0.439 -11.302 1.00 92.06 79 ILE A C 1
ATOM 623 O O . ILE A 1 79 ? -2.820 -0.199 -12.405 1.00 92.06 79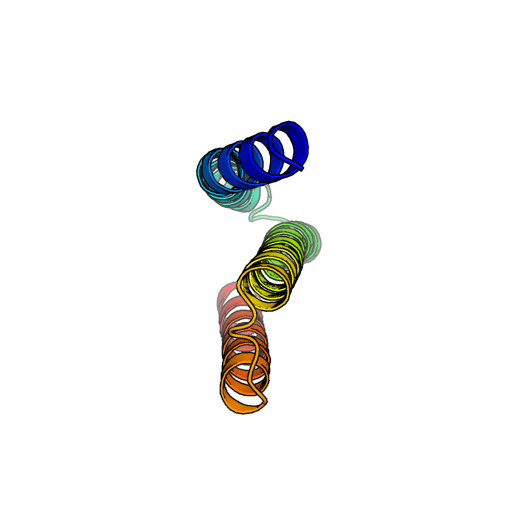 ILE A O 1
ATOM 627 N N . LEU A 1 80 ? -2.541 -0.862 -10.284 1.00 89.50 80 LEU A N 1
ATOM 628 C CA . LEU A 1 80 ? -1.094 -1.050 -10.390 1.00 89.50 80 LEU A CA 1
ATOM 629 C C . LEU A 1 80 ? -0.740 -2.087 -11.453 1.00 89.50 80 LEU A C 1
ATOM 631 O O . LEU A 1 80 ? 0.149 -1.846 -12.260 1.00 89.50 80 LEU A O 1
ATOM 635 N N . THR A 1 81 ? -1.453 -3.209 -11.485 1.00 88.81 81 THR A N 1
ATOM 636 C CA . THR A 1 81 ? -1.278 -4.245 -12.499 1.00 88.81 81 THR A CA 1
ATOM 637 C C . THR A 1 81 ? -1.550 -3.696 -13.899 1.00 88.81 81 THR A C 1
ATOM 639 O O . THR A 1 81 ? -0.741 -3.941 -14.780 1.00 88.81 81 THR A O 1
ATOM 642 N N . GLY A 1 82 ? -2.613 -2.909 -14.103 1.00 87.44 82 GLY A N 1
ATOM 643 C CA . GLY A 1 82 ? -2.926 -2.316 -15.411 1.00 87.44 82 GLY A CA 1
ATOM 644 C C . GLY A 1 82 ? -2.041 -1.135 -15.834 1.00 87.44 82 GLY A C 1
ATOM 645 O O . GLY A 1 82 ? -2.016 -0.791 -17.008 1.00 87.44 82 GLY A O 1
ATOM 646 N N . VAL A 1 83 ? -1.346 -0.483 -14.898 1.00 84.00 83 VAL A N 1
ATOM 647 C CA . VAL A 1 83 ? -0.399 0.611 -15.193 1.00 84.00 83 VAL A CA 1
ATOM 648 C C . VAL A 1 83 ? 1.012 0.081 -15.470 1.00 84.00 83 VAL A C 1
ATOM 650 O O . VAL A 1 83 ? 1.774 0.725 -16.189 1.00 84.00 83 VAL A O 1
ATOM 653 N N . ILE A 1 84 ? 1.384 -1.045 -14.855 1.00 84.62 84 ILE A N 1
ATOM 654 C CA . ILE A 1 84 ? 2.750 -1.590 -14.875 1.00 84.62 84 ILE A CA 1
ATOM 655 C C . ILE A 1 84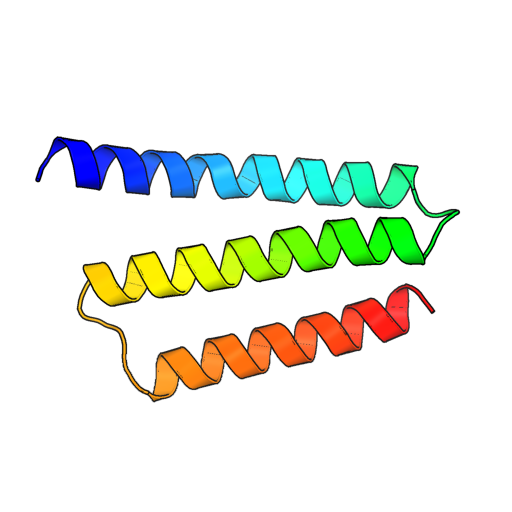 ? 2.936 -2.684 -15.940 1.00 84.62 84 ILE A C 1
ATOM 657 O O . ILE A 1 84 ? 4.045 -2.806 -16.466 1.00 84.62 84 ILE A O 1
ATOM 661 N N . LEU A 1 85 ? 1.900 -3.486 -16.227 1.00 75.00 85 LEU A N 1
ATOM 662 C CA . LEU A 1 85 ? 1.885 -4.467 -17.326 1.00 75.00 85 LEU A CA 1
ATOM 663 C C . LEU A 1 85 ? 1.390 -3.824 -18.622 1.00 75.00 85 LEU A C 1
ATOM 665 O O . LEU A 1 85 ? 1.953 -4.188 -19.678 1.00 75.00 85 LEU A O 1
#